Protein AF-A0A150NII2-F1 (afdb_monomer)

Organism: Streptococcus mitis (NCBI:txid28037)

Solvent-accessible surface area (backbone atoms only — not comparable to full-atom values): 7272 Å² total; per-residue (Å²): 109,72,69,59,52,53,53,49,52,50,52,54,50,52,51,50,51,47,67,64,49,62,82,71,53,60,90,47,72,68,46,41,56,50,51,54,35,71,77,20,31,62,70,57,17,62,66,49,76,42,84,61,36,49,44,63,46,34,54,88,67,64,45,96,91,51,41,50,40,61,55,33,33,49,77,68,65,63,90,51,43,41,75,42,30,43,36,38,31,75,45,87,81,81,34,29,40,35,41,35,34,35,35,48,77,56,99,75,40,37,40,41,38,39,36,40,35,31,68,86,77,73,45,76,49,75,49,76,50,75,80

Foldseek 3Di:
DVVVVVVVVVVVVVVVVCVVVVVVDQPDPQSVLQVQQLVQQAAARPCVPDPQKDWDRHPPDQPPVCHQKTKIAGNDDDPQKDGQMKIAHPDDDFGGMKTWIWGDPDPQKIKTKMWTAGNVVRDIDIDIDMD

Mean predicted aligned error: 6.37 Å

InterPro domains:
  IPR048042 TipC immunity protein-like [NF033863] (2-127)
  IPR048042 TipC immunity protein-like [PF28027] (1-127)

Sequence (131 aa):
MKKILGVLTIIVLLVSVCFYFFPKQPKNIFDEIYQETEKTYRVNNVLRHIEGFEISPGWPNDGEYFAYTPSGKYQTHPEGYKDISISFNFGEGIKGLTIRFEKRINSDITLWYSAHYNIKKKILKKRACDF

Secondary structure (DSSP, 8-state):
-HHHHHHHHHHHHHHHHHHHHGGGS-SSHHHHHHHHHHHHTTTS-GGGGSTTEEE-SS-----TTTTT--EEEESS--TTEEEEEEEEE-SSSS-EEEEEEEEE-SSS-EEEEEEEEETTTTEEEEEEEE-

Nearest PDB structures (foldseek):
  6dhx-assembly3_C  TM=8.627E-01  e=1.695E-05  Streptococcus intermedius B196
  6dhx-assembly2_B  TM=8.186E-01  e=3.010E-05  Streptococcus intermedius B196
  7apk-assembly1_E  TM=7.613E-01  e=6.920E-01  Homo sapiens
  7znk-assembly1_E  TM=7.613E-01  e=6.920E-01  Homo sapiens
  7vd2-assembly1_B  TM=6.804E-01  e=1.378E+00  Homo sapiens

pLDDT: mean 91.37, std 8.43, range [62.78, 98.38]

Radius of gyration: 20.79 Å; Cα contacts (8 Å, |Δi|>4): 204; chains: 1; bounding box: 65×28×51 Å

Structure (mmCIF, N/CA/C/O backbone):
data_AF-A0A150NII2-F1
#
_entry.id   AF-A0A150NII2-F1
#
loop_
_atom_site.group_PDB
_atom_site.id
_atom_site.type_symbol
_atom_site.label_atom_id
_atom_site.label_alt_id
_atom_site.label_comp_id
_atom_site.label_asym_id
_atom_site.label_entity_id
_atom_site.label_seq_id
_atom_site.pdbx_PDB_ins_code
_atom_site.Cartn_x
_atom_site.Cartn_y
_atom_site.Cartn_z
_atom_site.occupancy
_atom_site.B_iso_or_equiv
_atom_site.auth_seq_id
_atom_site.auth_comp_id
_atom_site.auth_asym_id
_atom_site.auth_atom_id
_atom_site.pdbx_PDB_model_num
ATOM 1 N N . MET A 1 1 ? -47.537 3.056 25.197 1.00 62.78 1 MET A N 1
ATOM 2 C CA . MET A 1 1 ? -46.222 3.143 25.877 1.00 62.78 1 MET A CA 1
ATOM 3 C C . MET A 1 1 ? -45.225 2.069 25.428 1.00 62.78 1 MET A C 1
ATOM 5 O O . MET A 1 1 ? -44.214 2.454 24.863 1.00 62.78 1 MET A O 1
ATOM 9 N N . LYS A 1 2 ? -45.494 0.754 25.559 1.00 66.19 2 LYS A N 1
ATOM 10 C CA . LYS A 1 2 ? -44.552 -0.315 25.123 1.00 66.19 2 LYS A CA 1
ATOM 11 C C . LYS A 1 2 ? -44.095 -0.224 23.653 1.00 66.19 2 LYS A C 1
ATOM 13 O O . LYS A 1 2 ? -42.920 -0.424 23.378 1.00 66.19 2 LYS A O 1
ATOM 18 N N . LYS A 1 3 ? -44.997 0.131 22.724 1.00 71.94 3 LYS A N 1
ATOM 19 C CA . LYS A 1 3 ? -44.665 0.301 21.292 1.00 71.94 3 LYS A CA 1
ATOM 20 C C . LYS A 1 3 ? -43.677 1.451 21.040 1.00 71.94 3 LYS A C 1
ATOM 22 O O . LYS A 1 3 ? -42.765 1.298 20.244 1.00 71.94 3 LYS A O 1
ATOM 27 N N . ILE A 1 4 ? -43.831 2.567 21.757 1.00 86.38 4 ILE A N 1
ATOM 28 C CA . ILE A 1 4 ? -42.946 3.740 21.645 1.00 86.38 4 ILE A CA 1
ATOM 29 C C . ILE A 1 4 ? -41.564 3.411 22.220 1.00 86.38 4 ILE A C 1
ATOM 31 O O . ILE A 1 4 ? -40.557 3.736 21.604 1.00 86.38 4 ILE A O 1
ATOM 35 N N . LEU A 1 5 ? -41.519 2.703 23.357 1.00 88.25 5 LEU A N 1
ATOM 36 C CA . LEU A 1 5 ? -40.263 2.275 23.971 1.00 88.25 5 LEU A CA 1
ATOM 37 C C . LEU A 1 5 ? -39.481 1.324 23.051 1.00 88.25 5 LEU A C 1
ATOM 39 O O . LEU A 1 5 ? -38.292 1.525 22.856 1.00 88.25 5 LEU A O 1
ATOM 43 N N . GLY A 1 6 ? -40.159 0.358 22.419 1.00 89.81 6 GLY A N 1
ATOM 44 C CA . GLY A 1 6 ? -39.528 -0.557 21.462 1.00 89.81 6 GLY A CA 1
ATOM 45 C C . GLY A 1 6 ? -38.960 0.148 20.225 1.00 89.81 6 GLY A C 1
ATOM 46 O O . GLY A 1 6 ? -37.832 -0.133 19.828 1.00 89.81 6 GLY A O 1
ATOM 47 N N . VAL A 1 7 ? -39.695 1.109 19.652 1.00 91.38 7 VAL A N 1
ATOM 48 C CA . VAL A 1 7 ? -39.202 1.927 18.527 1.00 91.38 7 VAL A CA 1
ATOM 49 C C . VAL A 1 7 ? -37.982 2.751 18.944 1.00 91.38 7 VAL A C 1
ATOM 51 O O . VAL A 1 7 ? -36.987 2.781 18.222 1.00 91.38 7 VAL A O 1
ATOM 54 N N . LEU A 1 8 ? -38.020 3.369 20.127 1.00 93.88 8 LEU A N 1
ATOM 55 C CA . LEU A 1 8 ? -36.902 4.156 20.644 1.00 93.88 8 LEU A CA 1
ATOM 56 C C . LEU A 1 8 ? -35.646 3.296 20.849 1.00 93.88 8 LEU A C 1
ATOM 58 O O . LEU A 1 8 ? -34.557 3.708 20.458 1.00 93.88 8 LEU A O 1
ATOM 62 N N . THR A 1 9 ? -35.789 2.085 21.397 1.00 94.56 9 THR A N 1
ATOM 63 C CA . THR A 1 9 ? -34.671 1.146 21.568 1.00 94.56 9 THR A CA 1
ATOM 64 C C . THR A 1 9 ? -34.025 0.779 20.232 1.00 94.56 9 THR A C 1
ATOM 66 O O . THR A 1 9 ? -32.800 0.772 20.136 1.00 94.56 9 THR A O 1
ATOM 69 N N . ILE A 1 10 ? -34.822 0.528 19.188 1.00 94.56 10 ILE A N 1
ATOM 70 C CA . ILE A 1 10 ? -34.305 0.219 17.846 1.00 94.56 10 ILE A CA 1
ATOM 71 C C . ILE A 1 10 ? -33.534 1.411 17.272 1.00 94.56 10 ILE A C 1
ATOM 73 O O . ILE A 1 10 ? -32.441 1.226 16.743 1.00 94.56 10 ILE A O 1
ATOM 77 N N . ILE A 1 11 ? -34.061 2.631 17.407 1.00 93.88 11 ILE A N 1
ATOM 78 C CA . ILE A 1 11 ? -33.385 3.845 16.925 1.00 93.88 11 ILE A CA 1
ATOM 79 C C . ILE A 1 11 ? -32.039 4.028 17.631 1.00 93.88 11 ILE A C 1
ATOM 81 O O . ILE A 1 11 ? -31.033 4.251 16.964 1.00 93.88 11 ILE A O 1
ATOM 85 N N . VAL A 1 12 ? -31.989 3.886 18.959 1.00 95.88 12 VAL A N 1
ATOM 86 C CA . VAL A 1 12 ? -30.735 3.992 19.727 1.00 95.88 12 VAL A CA 1
ATOM 87 C C . VAL A 1 12 ? -29.725 2.936 19.280 1.00 95.88 12 VAL A C 1
ATOM 89 O O . VAL A 1 12 ? -28.545 3.246 19.111 1.00 95.88 12 VAL A O 1
ATOM 92 N N . LEU A 1 13 ? -30.180 1.706 19.040 1.00 95.19 13 LEU A N 1
ATOM 93 C CA . LEU A 1 13 ? -29.319 0.615 18.592 1.00 95.19 13 LEU A CA 1
ATOM 94 C C . LEU A 1 13 ? -28.775 0.872 17.180 1.00 95.19 13 LEU A C 1
ATOM 96 O O . LEU A 1 13 ? -27.574 0.740 16.964 1.00 95.19 13 LEU A O 1
ATOM 100 N N . LEU A 1 14 ? -29.618 1.326 16.248 1.00 93.06 14 LEU A N 1
ATOM 101 C CA . LEU A 1 14 ? -29.194 1.723 14.901 1.00 93.06 14 LEU A CA 1
ATOM 102 C C . LEU A 1 14 ? -28.180 2.866 14.947 1.00 93.06 14 LEU A C 1
ATOM 104 O O . LEU A 1 14 ? -27.132 2.784 14.318 1.00 93.06 14 LEU A O 1
ATOM 108 N N . VAL A 1 15 ? -28.453 3.908 15.731 1.00 92.19 15 VAL A N 1
ATOM 109 C CA . VAL A 1 15 ? -27.545 5.046 15.899 1.00 92.19 15 VAL A CA 1
ATOM 110 C C . VAL A 1 15 ? -26.203 4.592 16.485 1.00 92.19 15 VAL A C 1
ATOM 112 O O . VAL A 1 15 ? -25.154 5.004 15.995 1.00 92.19 15 VAL A O 1
ATOM 115 N N . SER A 1 16 ? -26.212 3.692 17.472 1.00 92.00 16 SER A N 1
ATOM 116 C CA . SER A 1 16 ? -24.994 3.121 18.059 1.00 92.00 16 SER A CA 1
ATOM 117 C C . SER A 1 16 ? -24.178 2.313 17.044 1.00 92.00 16 SER A C 1
ATOM 119 O O . SER A 1 16 ? -22.968 2.515 16.926 1.00 92.00 16 SER A O 1
ATOM 121 N N . VAL A 1 17 ? -24.842 1.465 16.253 1.00 90.56 17 VAL A N 1
ATOM 122 C CA . VAL A 1 17 ? -24.233 0.715 15.143 1.00 90.56 17 VAL A CA 1
ATOM 123 C C . VAL A 1 17 ? -23.594 1.686 14.148 1.00 90.56 17 VAL A C 1
ATOM 125 O O . VAL A 1 17 ? -22.408 1.565 13.842 1.00 90.56 17 VAL A O 1
ATOM 128 N N . CYS A 1 18 ? -24.327 2.707 13.710 1.00 88.25 18 CYS A N 1
ATOM 129 C CA . CYS A 1 18 ? -23.819 3.740 12.813 1.00 88.25 18 CYS A CA 1
ATOM 130 C C . CYS A 1 18 ? -22.552 4.409 13.380 1.00 88.25 18 CYS A C 1
ATOM 132 O O . CYS A 1 18 ? -21.519 4.440 12.709 1.00 88.25 18 CYS A O 1
ATOM 134 N N . PHE A 1 19 ? -22.581 4.877 14.630 1.00 89.75 19 PHE A N 1
ATOM 135 C CA . PHE A 1 19 ? -21.416 5.505 15.264 1.00 89.75 19 PHE A CA 1
ATOM 136 C C . PHE A 1 19 ? -20.219 4.564 15.429 1.00 89.75 19 PHE A C 1
ATOM 138 O O . PHE A 1 19 ? -19.083 5.029 15.448 1.00 89.75 19 PHE A O 1
ATOM 145 N N . TYR A 1 20 ? -20.443 3.254 15.524 1.00 87.38 20 TYR A N 1
ATOM 146 C CA . TYR A 1 20 ? -19.363 2.279 15.619 1.00 87.38 20 TYR A CA 1
ATOM 147 C C . TYR A 1 20 ? -18.710 1.974 14.262 1.00 87.38 20 TYR A C 1
ATOM 149 O O . TYR A 1 20 ? -17.482 1.860 14.183 1.00 87.38 20 TYR A O 1
ATOM 157 N N . PHE A 1 21 ? -19.510 1.827 13.199 1.00 86.00 21 PHE A N 1
ATOM 158 C CA . PHE A 1 21 ? -19.026 1.393 11.885 1.00 86.00 21 PHE A CA 1
ATOM 159 C C . PHE A 1 21 ? -18.574 2.549 10.986 1.00 86.00 21 PHE A C 1
ATOM 161 O O . PHE A 1 21 ? -17.516 2.438 10.369 1.00 86.00 21 PHE A O 1
ATOM 168 N N . PHE A 1 22 ? -19.307 3.667 10.928 1.00 82.81 22 PHE A N 1
ATOM 169 C CA . PHE A 1 22 ? -18.993 4.765 9.999 1.00 82.81 22 PHE A CA 1
ATOM 170 C C . PHE A 1 22 ? -17.591 5.368 10.183 1.00 82.81 22 PHE A C 1
ATOM 172 O O . PHE A 1 22 ? -16.920 5.597 9.177 1.00 82.81 22 PHE A O 1
ATOM 179 N N . PRO A 1 23 ? -17.070 5.581 11.409 1.00 83.56 23 PRO A N 1
ATOM 180 C CA . PRO A 1 23 ? -15.714 6.108 11.576 1.00 83.56 23 PRO A CA 1
ATOM 181 C C . PRO A 1 23 ? -14.611 5.157 11.093 1.00 83.56 23 PRO A C 1
ATOM 183 O O . PRO A 1 23 ? -13.490 5.603 10.856 1.00 83.56 23 PRO A O 1
ATOM 186 N N . LYS A 1 24 ? -14.914 3.857 10.971 1.00 83.38 24 LYS A N 1
ATOM 187 C CA . LYS A 1 24 ? -13.965 2.807 10.571 1.00 83.38 24 LYS A CA 1
ATOM 188 C C . LYS A 1 24 ? -13.973 2.529 9.071 1.00 83.38 24 LYS A C 1
ATOM 190 O O . LYS A 1 24 ? -13.146 1.748 8.615 1.00 83.38 24 LYS A O 1
ATOM 195 N N . GLN A 1 25 ? -14.894 3.129 8.318 1.00 88.38 25 GLN A N 1
ATOM 196 C CA . GLN A 1 25 ? -14.945 2.943 6.875 1.00 88.38 25 GLN A CA 1
ATOM 197 C C . GLN A 1 25 ? -13.797 3.701 6.188 1.00 88.38 25 GLN A C 1
ATOM 199 O O . GLN A 1 25 ? -13.488 4.839 6.569 1.00 88.38 25 GLN A O 1
ATOM 204 N N . PRO A 1 26 ? -13.156 3.099 5.173 1.00 94.12 26 PRO A N 1
ATOM 205 C CA . PRO A 1 26 ? -12.162 3.789 4.367 1.00 94.12 26 PRO A CA 1
ATOM 206 C C . PRO A 1 26 ? -12.814 4.956 3.618 1.00 94.12 26 PRO A C 1
ATOM 208 O O . PRO A 1 26 ? -13.923 4.842 3.102 1.00 94.12 26 PRO A O 1
ATOM 211 N N . LYS A 1 27 ? -12.131 6.105 3.556 1.00 93.50 27 LYS A N 1
ATOM 212 C CA . LYS A 1 27 ? -12.667 7.308 2.890 1.00 93.50 27 LYS A CA 1
ATOM 213 C C . LYS A 1 27 ? -12.291 7.395 1.413 1.00 93.50 27 LYS A C 1
ATOM 215 O O . LYS A 1 27 ? -12.803 8.250 0.698 1.00 93.50 27 LYS A O 1
ATOM 220 N N . ASN A 1 28 ? -11.341 6.576 0.978 1.00 95.44 28 ASN A N 1
ATOM 221 C CA . ASN A 1 28 ? -10.869 6.481 -0.396 1.00 95.44 28 ASN A CA 1
ATOM 222 C C . ASN A 1 28 ? -10.163 5.133 -0.609 1.00 95.44 28 ASN A C 1
ATOM 224 O O . ASN A 1 28 ? -9.869 4.421 0.350 1.00 95.44 28 ASN A O 1
ATOM 228 N N . ILE A 1 29 ? -9.834 4.823 -1.862 1.00 97.38 29 ILE A N 1
ATOM 229 C CA . ILE A 1 29 ? -9.204 3.551 -2.239 1.00 97.38 29 ILE A CA 1
ATOM 230 C C . ILE A 1 29 ? -7.856 3.298 -1.542 1.00 97.38 29 ILE A C 1
ATOM 232 O O . ILE A 1 29 ? -7.523 2.159 -1.236 1.00 97.38 29 ILE A O 1
ATOM 236 N N . PHE A 1 30 ? -7.076 4.338 -1.233 1.00 97.62 30 PHE A N 1
ATOM 237 C CA . PHE A 1 30 ? -5.793 4.164 -0.548 1.00 97.62 30 PHE A CA 1
ATOM 238 C C . PHE A 1 30 ? -5.975 3.842 0.938 1.00 97.62 30 PHE A C 1
ATOM 240 O O . PHE A 1 30 ? -5.170 3.102 1.498 1.00 97.62 30 PHE A O 1
ATOM 247 N N . ASP A 1 31 ? -7.030 4.372 1.569 1.00 96.94 31 ASP A N 1
ATOM 248 C CA . ASP A 1 31 ? -7.431 3.956 2.915 1.00 96.94 31 ASP A CA 1
ATOM 249 C C . ASP A 1 31 ? -7.834 2.485 2.927 1.00 96.94 31 ASP A C 1
ATOM 251 O O . ASP A 1 31 ? -7.419 1.761 3.823 1.00 96.94 31 ASP A O 1
ATOM 255 N N . GLU A 1 32 ? -8.613 2.052 1.937 1.00 97.19 32 GLU A N 1
ATOM 256 C CA . GLU A 1 32 ? -9.086 0.673 1.827 1.00 97.19 32 GLU A CA 1
ATOM 257 C C . GLU A 1 32 ? -7.918 -0.300 1.651 1.00 97.19 32 GLU A C 1
ATOM 259 O O . GLU A 1 32 ? -7.745 -1.199 2.472 1.00 97.19 32 GLU A O 1
ATOM 264 N N . ILE A 1 33 ? -7.042 -0.055 0.667 1.00 97.00 33 ILE A N 1
ATOM 265 C CA . ILE A 1 33 ? -5.848 -0.880 0.435 1.00 97.00 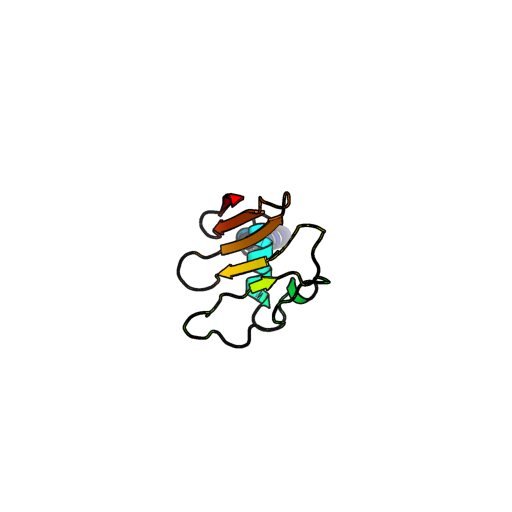33 ILE A CA 1
ATOM 266 C C . ILE A 1 33 ? -4.976 -0.928 1.695 1.00 97.00 33 ILE A C 1
ATOM 268 O O . ILE A 1 33 ? -4.532 -2.004 2.097 1.00 97.00 33 ILE A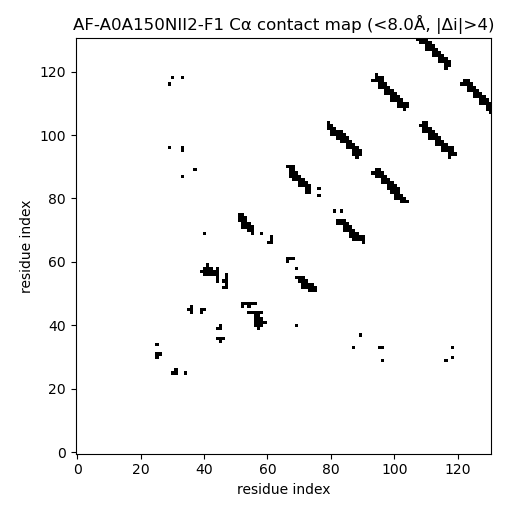 O 1
ATOM 272 N N . TYR A 1 34 ? -4.733 0.219 2.339 1.00 96.94 34 TYR A N 1
ATOM 273 C CA . TYR A 1 34 ? -3.923 0.283 3.555 1.00 96.94 34 TYR A CA 1
ATOM 274 C C . TYR A 1 34 ? -4.556 -0.512 4.704 1.00 96.94 34 TYR A C 1
ATOM 276 O O . TYR A 1 34 ? -3.879 -1.339 5.306 1.00 96.94 34 TYR A O 1
ATOM 284 N N . GLN A 1 35 ? -5.837 -0.283 5.004 1.00 95.44 35 GLN A N 1
ATOM 285 C CA . GLN A 1 35 ? -6.522 -0.886 6.151 1.00 95.44 35 GLN A CA 1
ATOM 286 C C . GLN A 1 35 ? -6.736 -2.389 5.975 1.00 95.44 35 GLN A C 1
ATOM 288 O O . GLN A 1 35 ? -6.524 -3.146 6.921 1.00 95.44 35 GLN A O 1
ATOM 293 N N . GLU A 1 36 ? -7.138 -2.841 4.786 1.00 96.19 36 GLU A N 1
ATOM 294 C CA . GLU A 1 36 ? -7.324 -4.272 4.524 1.00 96.19 36 GLU A CA 1
ATOM 295 C C . GLU A 1 36 ? -5.988 -5.021 4.540 1.00 96.19 36 GLU A C 1
ATOM 297 O O . GLU A 1 36 ? -5.895 -6.124 5.087 1.00 96.19 36 GLU A O 1
ATOM 302 N N . THR A 1 37 ? -4.914 -4.399 4.047 1.00 95.88 37 THR A N 1
ATOM 303 C CA . THR A 1 37 ? -3.573 -4.986 4.155 1.00 95.88 37 THR A CA 1
ATOM 304 C C . THR A 1 37 ? -3.092 -4.995 5.611 1.00 95.88 37 THR A C 1
ATOM 306 O O . THR A 1 37 ? -2.617 -6.024 6.079 1.00 95.88 37 THR A O 1
ATOM 309 N N . GLU A 1 38 ? -3.276 -3.915 6.380 1.00 95.31 38 GLU A N 1
ATOM 310 C CA . GLU A 1 38 ? -2.887 -3.834 7.804 1.00 95.31 38 GLU A CA 1
ATOM 311 C C . GLU A 1 38 ? -3.576 -4.907 8.666 1.00 95.31 38 GLU A C 1
ATOM 313 O O . GLU A 1 38 ? -2.960 -5.471 9.571 1.00 95.31 38 GLU A O 1
ATOM 318 N N . LYS A 1 39 ? -4.830 -5.257 8.359 1.00 94.75 39 LYS A N 1
ATOM 319 C CA . LYS A 1 39 ? -5.555 -6.337 9.051 1.00 94.75 39 LYS A CA 1
ATOM 320 C C . LYS A 1 39 ? -5.004 -7.727 8.736 1.00 94.75 39 LYS A C 1
ATOM 322 O O . LYS A 1 39 ? -5.103 -8.625 9.568 1.00 94.75 39 LYS A O 1
ATOM 327 N N . THR A 1 40 ? -4.472 -7.925 7.533 1.00 95.25 40 THR A N 1
ATOM 328 C CA . THR A 1 40 ? -4.227 -9.265 6.984 1.00 95.25 40 THR A CA 1
ATOM 329 C C . THR A 1 40 ? -2.747 -9.624 6.848 1.00 95.25 40 THR A C 1
ATOM 331 O O . THR A 1 40 ? -2.414 -10.810 6.856 1.00 95.25 40 THR A O 1
ATOM 334 N N . TYR A 1 41 ? -1.843 -8.636 6.795 1.00 93.06 41 TYR A N 1
ATOM 335 C CA . TYR A 1 41 ? -0.447 -8.827 6.377 1.00 93.06 41 TYR A CA 1
ATOM 336 C C . TYR A 1 41 ? 0.353 -9.829 7.214 1.00 93.06 41 TYR A C 1
ATOM 338 O O . TYR A 1 41 ? 1.286 -10.426 6.690 1.00 93.06 41 TYR A O 1
ATOM 346 N N . ARG A 1 42 ? 0.015 -10.035 8.493 1.00 90.38 42 ARG A N 1
ATOM 347 C CA . ARG A 1 42 ? 0.748 -10.960 9.376 1.00 90.38 42 ARG A CA 1
ATOM 348 C C . ARG A 1 42 ? 0.485 -12.433 9.085 1.00 90.38 42 ARG A C 1
ATOM 350 O O . ARG A 1 42 ? 1.377 -13.245 9.288 1.00 90.38 42 ARG A O 1
ATOM 357 N N . VAL A 1 43 ? -0.728 -12.777 8.655 1.00 90.50 43 VAL A N 1
ATOM 358 C CA . VAL A 1 43 ? -1.190 -14.178 8.630 1.00 90.50 43 VAL A CA 1
ATOM 359 C C . VAL A 1 43 ? -1.651 -14.607 7.244 1.00 90.50 43 VAL A C 1
ATOM 361 O O . VAL A 1 43 ? -1.356 -15.720 6.821 1.00 90.50 43 VAL A O 1
ATOM 364 N N . ASN A 1 44 ? -2.395 -13.746 6.551 1.00 93.62 44 ASN A N 1
ATOM 365 C CA . ASN A 1 44 ? -2.977 -14.066 5.256 1.00 93.62 44 ASN A CA 1
ATOM 366 C C . ASN A 1 44 ? -3.143 -12.798 4.418 1.00 93.62 44 ASN A C 1
ATOM 368 O O . ASN A 1 44 ? -4.262 -12.351 4.180 1.00 93.62 44 ASN A O 1
ATOM 372 N N . ASN A 1 45 ? -2.024 -12.194 4.030 1.00 93.44 45 ASN A N 1
ATOM 373 C CA . ASN A 1 45 ? -1.979 -10.925 3.320 1.00 93.44 45 ASN A CA 1
ATOM 374 C C . ASN A 1 45 ? -2.906 -10.947 2.101 1.00 93.44 45 ASN A C 1
ATOM 376 O O . ASN A 1 45 ? -2.681 -11.727 1.179 1.00 93.44 45 ASN A O 1
ATOM 380 N N . VAL A 1 46 ? -3.915 -10.072 2.082 1.00 95.56 46 VAL A N 1
ATOM 381 C CA . VAL A 1 46 ? -4.942 -10.026 1.028 1.00 95.56 46 VAL A CA 1
ATOM 382 C C . VAL A 1 46 ? -4.347 -9.889 -0.378 1.00 95.56 46 VAL A C 1
ATOM 384 O O . VAL A 1 46 ? -4.877 -10.447 -1.338 1.00 95.56 46 VAL A O 1
ATOM 387 N N . LEU A 1 47 ? -3.197 -9.221 -0.499 1.00 95.50 47 LEU A N 1
ATOM 388 C CA . LEU A 1 47 ? -2.537 -8.976 -1.779 1.00 95.50 47 LEU A CA 1
ATOM 389 C C . LEU A 1 47 ? -1.906 -10.237 -2.389 1.00 95.50 47 LEU A C 1
ATOM 391 O O . LEU A 1 47 ? -1.641 -10.246 -3.587 1.00 95.50 47 LEU A O 1
ATOM 395 N N . ARG A 1 48 ? -1.720 -11.323 -1.620 1.00 94.50 48 ARG A N 1
ATOM 396 C CA . ARG A 1 48 ? -1.193 -12.608 -2.131 1.00 94.50 48 ARG A CA 1
ATOM 397 C C . ARG A 1 48 ? -2.089 -13.255 -3.192 1.00 94.50 48 ARG A C 1
ATOM 399 O O . ARG A 1 48 ? -1.677 -14.204 -3.847 1.00 94.50 48 ARG A O 1
ATOM 406 N N . HIS A 1 49 ? -3.347 -12.821 -3.266 1.00 95.44 49 HIS A N 1
ATOM 407 C CA . HIS A 1 49 ? -4.343 -13.344 -4.195 1.00 95.44 49 HIS A CA 1
ATOM 408 C C . HIS A 1 49 ? -4.316 -12.631 -5.552 1.00 95.44 49 HIS A C 1
ATOM 410 O O . HIS A 1 49 ? -5.054 -13.021 -6.452 1.00 95.44 49 HIS A O 1
ATOM 416 N N . ILE A 1 50 ? -3.481 -11.599 -5.706 1.00 94.75 50 ILE A N 1
ATOM 417 C CA . ILE A 1 50 ? -3.288 -10.913 -6.981 1.00 94.75 50 ILE A CA 1
ATOM 418 C C . ILE A 1 50 ? -2.365 -11.769 -7.853 1.00 94.75 50 ILE A C 1
ATOM 420 O O . ILE A 1 50 ? -1.219 -12.041 -7.496 1.00 94.75 50 ILE A O 1
ATOM 424 N N . GLU A 1 51 ? -2.868 -12.188 -9.011 1.00 94.06 51 GLU A N 1
ATOM 425 C CA . GLU A 1 51 ? -2.093 -12.963 -9.977 1.00 94.06 51 GLU A CA 1
ATOM 426 C C . GLU A 1 51 ? -0.868 -12.174 -10.468 1.00 94.06 51 GLU A C 1
ATOM 428 O O . GLU A 1 51 ? -0.945 -10.980 -10.763 1.00 94.06 51 GLU A O 1
ATOM 433 N N . GLY A 1 52 ? 0.285 -12.845 -10.532 1.00 93.00 52 GLY A N 1
ATOM 434 C CA . GLY A 1 52 ? 1.545 -12.238 -10.969 1.00 93.00 52 GLY A CA 1
ATOM 435 C C . GLY A 1 52 ? 2.179 -11.269 -9.962 1.00 93.00 52 GLY A C 1
ATOM 436 O O . GLY A 1 52 ? 3.224 -10.697 -10.273 1.00 93.00 52 GLY A O 1
ATOM 437 N N . 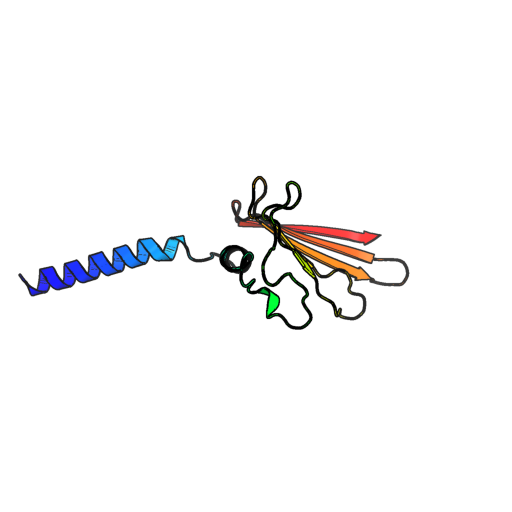PHE A 1 53 ? 1.598 -11.091 -8.770 1.00 95.56 53 PHE A N 1
ATOM 438 C CA . PHE A 1 53 ? 2.127 -10.234 -7.709 1.00 95.56 53 PHE A CA 1
ATOM 439 C C . PHE A 1 53 ? 2.754 -11.066 -6.585 1.00 95.56 53 PHE A C 1
ATOM 441 O O . PHE A 1 53 ? 2.095 -11.873 -5.933 1.00 95.56 53 PHE A O 1
ATOM 448 N N . GLU A 1 54 ? 4.046 -10.860 -6.341 1.00 95.12 54 GLU A N 1
ATOM 449 C CA . GLU A 1 54 ? 4.781 -11.537 -5.277 1.00 95.12 54 GLU A CA 1
ATOM 450 C C . GLU A 1 54 ? 4.777 -10.689 -4.005 1.00 95.12 54 GLU A C 1
ATOM 452 O O . GLU A 1 54 ? 5.277 -9.560 -3.974 1.00 95.12 54 GLU A O 1
ATOM 457 N N . ILE A 1 55 ? 4.233 -11.266 -2.937 1.00 91.56 55 ILE A N 1
ATOM 458 C CA . ILE A 1 55 ? 4.264 -10.729 -1.580 1.00 91.56 55 ILE A CA 1
ATOM 459 C C . ILE A 1 55 ? 4.214 -11.884 -0.580 1.00 91.56 55 ILE A C 1
ATOM 461 O O . ILE A 1 55 ? 3.616 -12.927 -0.852 1.00 91.56 55 ILE A O 1
ATOM 465 N N . SER A 1 56 ? 4.817 -11.699 0.597 1.00 88.75 56 SER A N 1
ATOM 466 C CA . SER A 1 56 ? 4.765 -12.720 1.647 1.00 88.75 56 SER A CA 1
ATOM 467 C C . SER A 1 56 ? 3.314 -12.990 2.085 1.00 88.75 56 SER A C 1
ATOM 469 O O . SER A 1 56 ? 2.601 -12.030 2.405 1.00 88.75 56 SER A O 1
ATOM 471 N N . PRO A 1 57 ? 2.866 -14.263 2.161 1.00 86.38 57 PRO A N 1
ATOM 472 C CA . PRO A 1 57 ? 1.506 -14.605 2.587 1.00 86.38 57 PRO A CA 1
ATOM 473 C C . PRO A 1 57 ? 1.251 -14.260 4.058 1.00 86.38 57 PRO A C 1
ATOM 475 O O . PRO A 1 57 ? 0.138 -13.899 4.420 1.00 86.38 57 PRO A O 1
ATOM 478 N N . GLY A 1 58 ? 2.284 -14.315 4.893 1.00 84.44 58 GLY A N 1
ATOM 479 C CA . GLY A 1 58 ? 2.293 -13.751 6.237 1.00 84.44 58 GLY A CA 1
ATOM 480 C C . GLY A 1 58 ? 3.635 -13.077 6.462 1.00 84.44 58 GLY A C 1
ATOM 481 O O . GLY A 1 58 ? 4.661 -13.621 6.059 1.00 84.44 58 GLY A O 1
ATOM 482 N N . TRP A 1 59 ? 3.644 -11.870 7.018 1.00 80.50 59 TRP A N 1
ATOM 483 C CA . TRP A 1 59 ? 4.871 -11.119 7.263 1.00 80.50 59 TRP A CA 1
ATOM 484 C C . TRP A 1 59 ? 5.609 -11.747 8.450 1.00 80.50 59 TRP A C 1
ATOM 486 O O . TRP A 1 59 ? 5.150 -11.611 9.588 1.00 80.50 59 TRP A O 1
ATOM 496 N N . PRO A 1 60 ? 6.688 -12.508 8.192 1.00 63.41 60 PRO A N 1
ATOM 497 C CA . PRO A 1 60 ? 7.114 -13.573 9.093 1.00 63.41 60 PRO A CA 1
ATOM 498 C C . PRO A 1 60 ? 7.890 -13.056 10.303 1.00 63.41 60 PRO A C 1
ATOM 500 O O . PRO A 1 60 ? 7.961 -13.751 11.313 1.00 63.41 60 PRO A O 1
ATOM 503 N N . ASN A 1 61 ? 8.462 -11.852 10.233 1.00 63.44 61 ASN A N 1
ATOM 504 C CA . ASN A 1 61 ? 9.064 -11.216 11.394 1.00 63.44 61 ASN A CA 1
ATOM 505 C C . ASN A 1 61 ? 9.249 -9.712 11.177 1.00 63.44 61 ASN A C 1
ATOM 507 O O . ASN A 1 61 ? 9.715 -9.274 10.124 1.00 63.44 61 ASN A O 1
ATOM 511 N N . ASP A 1 62 ? 8.928 -8.937 12.203 1.00 66.81 62 ASP A N 1
ATOM 512 C CA . ASP A 1 62 ? 9.210 -7.511 12.269 1.00 66.81 62 ASP A CA 1
ATOM 513 C C . ASP A 1 62 ? 10.649 -7.329 12.773 1.00 66.81 62 ASP A C 1
ATOM 515 O O . ASP A 1 62 ? 10.877 -6.981 13.928 1.00 66.81 62 ASP A O 1
ATOM 519 N N . GLY A 1 63 ? 11.635 -7.641 11.926 1.00 67.50 63 GLY A N 1
ATOM 520 C CA . GLY A 1 63 ? 13.040 -7.379 12.252 1.00 67.50 63 GLY A CA 1
ATOM 521 C C . GLY A 1 63 ? 13.260 -5.895 12.571 1.00 67.50 63 GLY A C 1
ATOM 522 O O . GLY A 1 63 ? 12.536 -5.048 12.053 1.00 67.50 63 GLY A O 1
ATOM 523 N N . GLU A 1 64 ? 14.267 -5.570 13.383 1.00 65.56 64 GLU A N 1
ATOM 524 C CA . GLU A 1 64 ? 14.480 -4.226 13.961 1.00 65.56 64 GLU A CA 1
ATOM 525 C C . GLU A 1 64 ? 14.427 -3.078 12.928 1.00 65.56 64 GLU A C 1
ATOM 527 O O . GLU A 1 64 ? 13.935 -1.993 13.228 1.00 65.56 64 GLU A O 1
ATOM 532 N N . TYR A 1 65 ? 14.840 -3.340 11.681 1.00 66.19 65 TYR A N 1
ATOM 533 C CA . TYR A 1 65 ? 14.874 -2.355 10.592 1.00 66.19 65 TYR A CA 1
ATOM 534 C C . TYR A 1 65 ? 13.674 -2.372 9.629 1.00 66.19 65 TYR A C 1
ATOM 536 O O . TYR A 1 65 ? 13.455 -1.388 8.925 1.00 66.19 65 TYR A O 1
ATOM 544 N N . PHE A 1 66 ? 12.895 -3.460 9.573 1.00 69.06 66 PHE A N 1
ATOM 545 C CA . PHE A 1 66 ? 11.784 -3.637 8.613 1.00 69.06 66 PHE A CA 1
ATOM 546 C C . PHE A 1 66 ? 10.474 -4.046 9.292 1.00 69.06 66 PHE A C 1
ATOM 548 O O . PHE A 1 66 ? 9.550 -4.589 8.677 1.00 69.06 66 PHE A O 1
ATOM 555 N N . ALA A 1 67 ? 10.382 -3.753 10.583 1.00 80.44 67 ALA A N 1
ATOM 556 C CA . ALA A 1 67 ? 9.189 -3.950 11.367 1.00 80.44 67 ALA A CA 1
ATOM 557 C C . ALA A 1 67 ? 8.005 -3.203 10.743 1.00 80.44 67 ALA A C 1
ATOM 559 O O . ALA A 1 67 ? 8.108 -2.026 10.398 1.00 80.44 67 ALA A O 1
ATOM 560 N N . TYR A 1 68 ? 6.869 -3.887 10.601 1.00 88.19 68 TYR A N 1
ATOM 561 C CA . TYR A 1 68 ? 5.597 -3.310 10.172 1.00 88.19 68 TYR A CA 1
ATOM 562 C C . TYR A 1 68 ? 5.615 -2.700 8.759 1.00 88.19 68 TYR A C 1
ATOM 564 O O . TYR A 1 68 ? 4.791 -1.835 8.454 1.00 88.19 68 TYR A O 1
ATOM 572 N N . THR A 1 69 ? 6.538 -3.129 7.891 1.00 91.00 69 THR A N 1
ATOM 573 C CA . THR A 1 69 ? 6.712 -2.559 6.543 1.00 91.00 69 THR A CA 1
ATOM 574 C C . THR A 1 69 ? 6.640 -3.609 5.425 1.00 91.00 69 THR A C 1
ATOM 576 O O . THR A 1 69 ? 7.607 -3.807 4.686 1.00 91.00 69 THR A O 1
ATOM 579 N N . PRO A 1 70 ? 5.500 -4.313 5.259 1.00 92.38 70 PRO A N 1
ATOM 580 C CA . PRO A 1 70 ? 5.372 -5.287 4.188 1.00 92.38 70 PRO A CA 1
ATOM 581 C C . PRO A 1 70 ? 5.486 -4.632 2.814 1.00 92.38 70 PRO A C 1
ATOM 583 O O . PRO A 1 70 ? 5.063 -3.493 2.599 1.00 92.38 70 PRO A O 1
ATOM 586 N N . SER A 1 71 ? 6.040 -5.369 1.860 1.00 93.69 71 SER A N 1
ATOM 587 C CA . SER A 1 71 ? 6.150 -4.930 0.473 1.00 93.69 71 SER A CA 1
ATOM 588 C C . SER A 1 71 ? 6.013 -6.101 -0.487 1.00 93.69 71 SER A C 1
ATOM 590 O O . SER A 1 71 ? 6.259 -7.250 -0.121 1.00 93.69 71 SER A O 1
ATOM 592 N N . GLY A 1 72 ? 5.587 -5.792 -1.707 1.00 94.31 72 GLY A N 1
ATOM 593 C CA . GLY A 1 72 ? 5.476 -6.752 -2.793 1.00 94.31 72 GLY A CA 1
ATOM 594 C C . GLY A 1 72 ? 5.658 -6.086 -4.149 1.00 94.31 72 GLY A C 1
ATOM 595 O O . GLY A 1 72 ? 5.589 -4.857 -4.274 1.00 94.31 72 GLY A O 1
ATOM 596 N N . LYS A 1 73 ? 5.899 -6.907 -5.166 1.00 97.06 73 LYS A N 1
ATOM 597 C CA . LYS A 1 73 ? 6.146 -6.462 -6.540 1.00 97.06 73 LYS A CA 1
ATOM 598 C C . LYS A 1 73 ? 5.554 -7.430 -7.553 1.00 97.06 73 LYS A C 1
ATOM 600 O O . LYS A 1 73 ? 5.461 -8.629 -7.296 1.00 97.06 73 LYS A O 1
ATOM 605 N N . TYR A 1 74 ? 5.186 -6.916 -8.718 1.00 97.12 74 TYR A N 1
ATOM 606 C CA . TYR A 1 74 ? 4.836 -7.777 -9.840 1.00 97.12 74 TYR A CA 1
ATOM 607 C C . TYR A 1 74 ? 6.070 -8.541 -10.331 1.00 97.12 74 TYR A C 1
ATOM 609 O O . TYR A 1 74 ? 7.182 -8.021 -10.323 1.00 97.12 74 TYR A O 1
ATOM 617 N N . GLN A 1 75 ? 5.872 -9.793 -10.735 1.00 95.25 75 GLN A N 1
ATOM 618 C CA . GLN A 1 75 ? 6.910 -10.626 -11.351 1.00 95.25 75 GLN A CA 1
ATOM 619 C C . GLN A 1 75 ? 6.915 -10.460 -12.866 1.00 95.25 75 GLN A C 1
ATOM 621 O O . GLN A 1 75 ? 7.963 -10.355 -13.502 1.00 95.25 75 GLN A O 1
ATOM 626 N N . THR A 1 76 ? 5.719 -10.391 -13.444 1.00 93.38 76 THR A N 1
ATOM 627 C CA . THR A 1 76 ? 5.498 -10.153 -14.866 1.00 93.38 76 THR A CA 1
ATOM 628 C C . THR A 1 76 ? 5.121 -8.701 -15.092 1.00 93.38 76 THR A C 1
ATOM 630 O O . THR A 1 76 ? 4.255 -8.164 -14.402 1.00 93.38 76 THR A O 1
ATOM 633 N N . HIS A 1 77 ? 5.744 -8.075 -16.084 1.00 94.25 77 HIS A N 1
ATOM 634 C CA . HIS A 1 77 ? 5.600 -6.651 -16.348 1.00 94.25 77 HIS A CA 1
ATOM 635 C C . HIS A 1 77 ? 5.157 -6.426 -17.797 1.00 94.25 77 HIS A C 1
ATOM 637 O O . HIS A 1 77 ? 5.633 -7.140 -18.685 1.00 94.25 77 HIS A O 1
ATOM 643 N N . PRO A 1 78 ? 4.288 -5.436 -18.066 1.00 93.75 78 PRO A N 1
ATOM 644 C CA . PRO A 1 78 ? 4.067 -4.955 -19.423 1.00 93.75 78 PRO A CA 1
ATOM 645 C C . PRO A 1 78 ? 5.374 -4.464 -20.056 1.00 93.75 78 PRO A C 1
ATOM 647 O O . PRO A 1 78 ? 6.310 -4.076 -19.353 1.00 93.75 78 PRO A O 1
ATOM 650 N N . GLU A 1 79 ? 5.430 -4.436 -21.386 1.00 95.25 79 GLU A N 1
ATOM 651 C CA . GLU A 1 79 ? 6.622 -3.999 -22.111 1.00 95.25 79 GLU A CA 1
ATOM 652 C C . GLU A 1 79 ? 7.098 -2.610 -21.659 1.00 95.25 79 GLU A C 1
ATOM 654 O O . GLU A 1 79 ? 6.315 -1.668 -21.507 1.00 95.25 79 GLU A O 1
ATOM 659 N N . GLY A 1 80 ? 8.404 -2.498 -21.417 1.00 95.31 80 GLY A N 1
ATOM 660 C CA . GLY A 1 80 ? 9.043 -1.269 -20.960 1.00 95.31 80 GLY A CA 1
ATOM 661 C C . GLY A 1 80 ? 8.852 -0.963 -19.474 1.00 95.31 80 GLY A C 1
ATO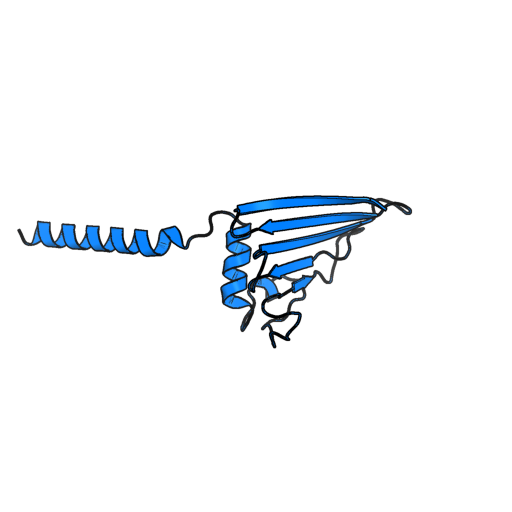M 662 O O . GLY A 1 80 ? 9.542 -0.080 -18.977 1.00 95.31 80 GLY A O 1
ATOM 663 N N . TYR A 1 81 ? 7.992 -1.678 -18.743 1.00 96.88 81 TYR A N 1
ATOM 664 C CA . TYR A 1 81 ? 7.832 -1.485 -17.302 1.00 96.88 81 TYR A CA 1
ATOM 665 C C . TYR A 1 81 ? 8.755 -2.393 -16.493 1.00 96.88 81 TYR A C 1
ATOM 667 O O . TYR A 1 81 ? 8.999 -3.545 -16.856 1.00 96.88 81 TYR A O 1
ATOM 675 N N . LYS A 1 82 ? 9.235 -1.873 -15.364 1.00 95.38 82 LYS A N 1
ATOM 676 C CA . LYS A 1 82 ? 10.006 -2.613 -14.359 1.00 95.38 82 LYS A CA 1
ATOM 677 C C . LYS A 1 82 ? 9.622 -2.161 -12.955 1.00 95.38 82 LYS A C 1
ATOM 679 O O . LYS A 1 82 ? 8.982 -1.122 -12.784 1.00 95.38 82 LYS A O 1
ATOM 684 N N . ASP A 1 83 ? 9.977 -2.977 -11.970 1.00 95.06 83 ASP A N 1
ATOM 685 C CA . ASP A 1 83 ? 9.909 -2.651 -10.542 1.00 95.06 83 ASP A CA 1
ATOM 686 C C . ASP A 1 83 ? 8.552 -2.089 -10.076 1.00 95.06 83 ASP A C 1
ATOM 688 O O . ASP A 1 83 ? 8.468 -1.238 -9.182 1.00 95.06 83 ASP A O 1
ATOM 692 N N . ILE A 1 84 ? 7.461 -2.600 -10.669 1.00 97.44 84 ILE A N 1
ATOM 693 C CA . ILE A 1 84 ? 6.096 -2.243 -10.271 1.00 97.44 84 ILE A CA 1
ATOM 694 C C . ILE A 1 84 ? 5.852 -2.839 -8.887 1.00 97.44 84 ILE A C 1
ATOM 696 O O . I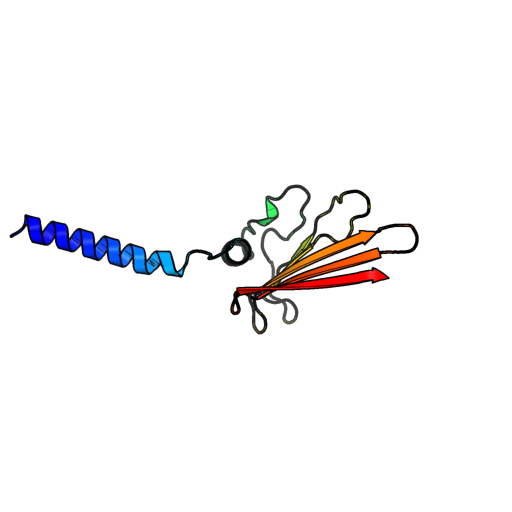LE A 1 84 ? 5.672 -4.048 -8.731 1.00 97.44 84 ILE A O 1
ATOM 700 N N . SER A 1 85 ? 5.844 -1.983 -7.874 1.00 97.50 85 SER A N 1
ATOM 701 C CA . SER A 1 85 ? 5.843 -2.392 -6.475 1.00 97.50 85 SER A CA 1
ATOM 702 C C . SER A 1 85 ? 4.921 -1.538 -5.622 1.00 97.50 85 SER A C 1
ATOM 704 O O . SER A 1 85 ? 4.628 -0.375 -5.922 1.00 97.50 85 SER A O 1
ATOM 706 N N . ILE A 1 86 ? 4.472 -2.135 -4.523 1.00 97.50 86 ILE A N 1
ATOM 707 C CA . ILE A 1 86 ? 3.792 -1.441 -3.438 1.00 97.50 86 ILE A CA 1
ATOM 708 C 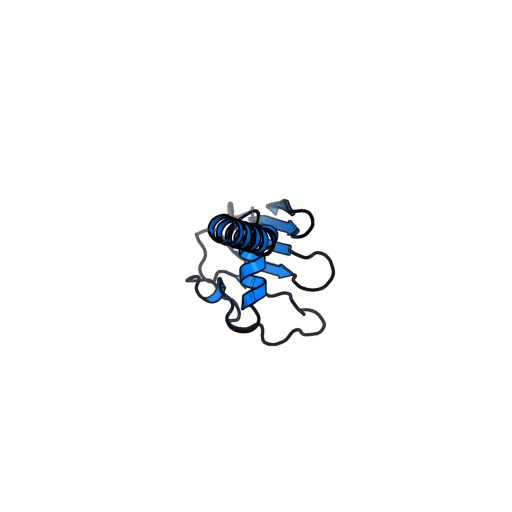C . ILE A 1 86 ? 4.456 -1.814 -2.114 1.00 97.50 86 ILE A C 1
ATOM 710 O O . ILE A 1 86 ? 4.759 -2.977 -1.849 1.00 97.50 86 ILE A O 1
ATOM 714 N N . SER A 1 87 ? 4.696 -0.814 -1.275 1.00 95.38 87 SER A N 1
ATOM 715 C CA . SER A 1 87 ? 5.208 -0.988 0.080 1.00 95.38 87 SER A CA 1
ATOM 716 C C . SER A 1 87 ? 4.348 -0.243 1.083 1.00 95.38 87 SER A C 1
ATOM 718 O O . SER A 1 87 ? 3.749 0.786 0.769 1.00 95.38 87 SER A O 1
ATOM 720 N N . PHE A 1 88 ? 4.292 -0.762 2.299 1.00 95.94 88 PHE A N 1
ATOM 721 C CA . PHE A 1 88 ? 3.484 -0.229 3.383 1.00 95.94 88 PHE A CA 1
ATOM 722 C C . PHE A 1 88 ? 4.373 0.190 4.548 1.00 95.94 88 PHE A C 1
ATOM 724 O O . PHE A 1 88 ? 5.472 -0.327 4.721 1.00 95.94 88 PHE A O 1
ATOM 731 N N . ASN A 1 89 ? 3.884 1.124 5.357 1.00 94.38 89 ASN A N 1
ATOM 732 C CA . ASN A 1 89 ? 4.417 1.397 6.683 1.00 94.38 89 ASN A CA 1
ATOM 733 C C . ASN A 1 89 ? 3.262 1.476 7.682 1.00 94.38 89 ASN A C 1
ATOM 735 O O . ASN A 1 89 ? 2.504 2.451 7.670 1.00 94.38 89 ASN A O 1
ATOM 739 N N . PHE A 1 90 ? 3.148 0.451 8.526 1.00 93.44 90 PHE A N 1
ATOM 740 C CA . PHE A 1 90 ? 2.182 0.358 9.624 1.00 93.44 90 PHE A CA 1
ATOM 741 C C . PHE A 1 90 ? 2.785 0.766 10.981 1.00 93.44 90 PHE A C 1
ATOM 743 O O . PHE A 1 90 ? 2.041 1.045 11.931 1.00 93.44 90 PHE A O 1
ATOM 750 N N . GLY A 1 91 ? 4.118 0.832 11.056 1.00 88.31 91 GLY A N 1
ATOM 751 C CA . GLY A 1 91 ? 4.902 1.122 12.253 1.00 88.31 91 GLY A CA 1
ATOM 752 C C . GLY A 1 91 ? 5.009 2.612 12.568 1.00 88.31 91 GLY A C 1
ATOM 753 O O . GLY A 1 91 ? 4.139 3.417 12.228 1.00 88.31 91 GLY A O 1
ATOM 754 N N . GLU A 1 92 ? 6.073 2.993 13.269 1.00 82.25 92 GLU A N 1
ATOM 755 C CA . GLU A 1 92 ? 6.291 4.385 13.656 1.00 82.25 92 GLU A CA 1
ATOM 756 C C . GLU A 1 92 ? 6.698 5.279 12.466 1.00 82.25 92 GLU A C 1
ATOM 758 O O . GLU A 1 92 ? 7.134 4.831 11.402 1.00 82.25 92 GLU A O 1
ATOM 763 N N . GLY A 1 93 ? 6.510 6.590 12.628 1.00 86.50 93 GLY A N 1
ATOM 764 C CA . GLY A 1 93 ? 6.824 7.582 11.601 1.00 86.50 93 GLY A CA 1
ATOM 765 C C . GLY A 1 93 ? 5.695 7.822 10.593 1.00 86.50 93 GLY A C 1
ATOM 766 O O . GLY A 1 93 ? 4.530 8.027 10.951 1.00 86.50 93 GLY A O 1
ATOM 767 N N . ILE A 1 94 ? 6.051 7.910 9.308 1.00 90.31 94 ILE A N 1
ATOM 768 C CA . ILE A 1 94 ? 5.114 8.275 8.239 1.00 90.31 94 ILE A CA 1
ATOM 769 C C . ILE A 1 94 ? 4.346 7.031 7.787 1.00 90.31 94 ILE A C 1
ATOM 771 O O . ILE A 1 94 ? 4.752 6.343 6.850 1.00 90.31 94 ILE A O 1
ATOM 775 N N . LYS A 1 95 ? 3.215 6.775 8.449 1.00 95.12 95 LYS A N 1
ATOM 776 C CA . LYS A 1 95 ? 2.290 5.704 8.072 1.00 95.12 95 LYS A CA 1
ATOM 777 C C . LYS A 1 95 ? 1.652 5.949 6.709 1.00 95.12 95 LYS A C 1
ATOM 779 O O . LYS A 1 95 ? 1.196 7.064 6.409 1.00 95.12 95 LYS A O 1
ATOM 784 N N . GLY A 1 96 ? 1.572 4.899 5.906 1.00 97.00 96 GLY A N 1
ATOM 785 C CA . GLY A 1 96 ? 1.061 5.006 4.550 1.00 97.00 96 GLY A CA 1
ATOM 786 C C . GLY A 1 96 ? 1.417 3.835 3.652 1.00 97.00 96 GLY A C 1
ATOM 787 O O . GLY A 1 96 ? 1.916 2.810 4.107 1.00 97.00 96 GLY A O 1
ATOM 788 N N . LEU A 1 97 ? 1.180 4.030 2.359 1.00 97.75 97 LEU A N 1
ATOM 789 C CA . LEU A 1 97 ? 1.638 3.127 1.308 1.00 97.75 97 LEU A CA 1
ATOM 790 C C . LEU A 1 97 ? 2.394 3.906 0.235 1.00 97.75 97 LEU A C 1
ATOM 792 O O . LEU A 1 97 ? 2.152 5.098 0.024 1.00 97.75 97 LEU A O 1
ATOM 796 N N . THR A 1 98 ? 3.313 3.235 -0.440 1.00 97.75 98 THR A N 1
ATOM 797 C CA . THR A 1 98 ? 4.085 3.786 -1.548 1.00 97.75 98 THR A CA 1
ATOM 798 C C . THR A 1 98 ? 3.953 2.868 -2.746 1.00 97.75 98 THR A C 1
ATOM 800 O O . THR A 1 98 ? 4.260 1.690 -2.640 1.00 97.75 98 THR A O 1
ATOM 803 N N . ILE A 1 99 ? 3.524 3.416 -3.877 1.00 98.00 99 ILE A N 1
ATOM 804 C CA . ILE A 1 99 ? 3.478 2.731 -5.169 1.00 98.00 99 ILE A CA 1
ATOM 805 C C . ILE A 1 99 ? 4.653 3.235 -5.993 1.00 98.00 99 ILE A C 1
ATOM 807 O O . ILE A 1 99 ? 4.869 4.450 -6.059 1.00 98.00 99 ILE A O 1
ATOM 811 N N . ARG A 1 100 ? 5.405 2.331 -6.615 1.00 97.94 100 ARG A N 1
ATOM 812 C CA . ARG A 1 100 ? 6.535 2.669 -7.484 1.00 97.94 100 ARG A CA 1
ATOM 813 C C . ARG A 1 100 ? 6.491 1.854 -8.760 1.00 97.94 100 ARG A C 1
ATOM 815 O O . ARG A 1 100 ? 5.966 0.746 -8.761 1.00 97.94 100 ARG A O 1
ATOM 822 N N . PHE A 1 101 ? 7.023 2.428 -9.827 1.00 97.69 101 PHE A N 1
ATOM 823 C CA . PHE A 1 101 ? 7.355 1.699 -11.042 1.00 97.69 101 PHE A CA 1
ATOM 824 C C . PHE A 1 101 ? 8.420 2.458 -11.824 1.00 97.69 101 PHE A C 1
ATOM 826 O O . PHE A 1 101 ? 8.562 3.679 -11.702 1.00 97.69 101 PHE A O 1
ATOM 833 N N . GLU A 1 102 ? 9.098 1.723 -12.685 1.00 97.38 102 GLU A N 1
ATOM 834 C CA . GLU A 1 102 ? 9.965 2.247 -13.723 1.00 97.38 102 GLU A CA 1
ATOM 835 C C . GLU A 1 102 ? 9.322 2.017 -15.087 1.00 97.38 102 GLU A C 1
ATOM 837 O O . GLU A 1 102 ? 8.632 1.018 -15.306 1.00 97.38 102 GLU A O 1
ATOM 842 N N . LYS A 1 103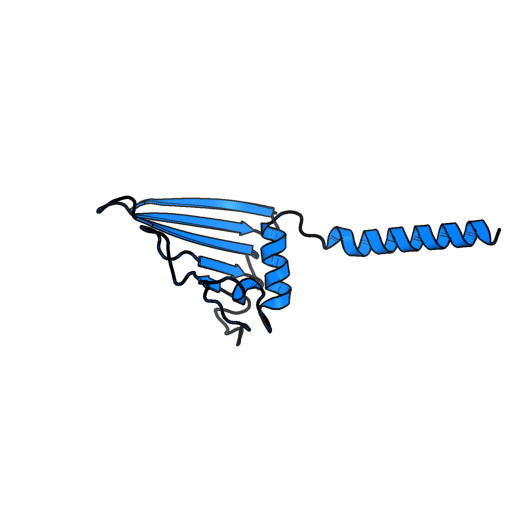 ? 9.547 2.946 -16.015 1.00 96.88 103 LYS A N 1
ATOM 843 C CA . LYS A 1 103 ? 9.146 2.814 -17.411 1.00 96.88 103 LYS A CA 1
ATOM 844 C C . LYS A 1 103 ? 10.268 3.281 -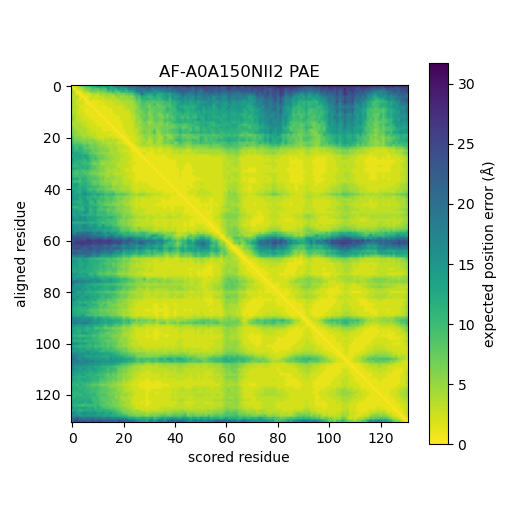18.327 1.00 96.88 103 LYS A C 1
ATOM 846 O O . LYS A 1 103 ? 10.566 4.470 -18.393 1.00 96.88 103 LYS A O 1
ATOM 851 N N . ARG A 1 104 ? 10.844 2.361 -19.090 1.00 96.06 104 ARG A N 1
ATOM 852 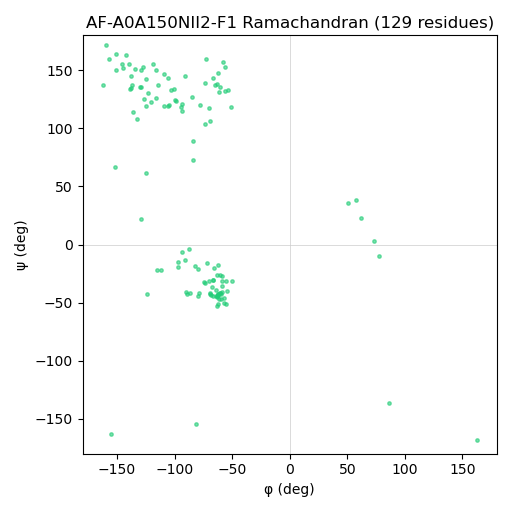C CA . ARG A 1 104 ? 11.760 2.674 -20.186 1.00 96.06 104 ARG A CA 1
ATOM 853 C C . ARG A 1 104 ? 10.968 3.316 -21.323 1.00 96.06 104 ARG A C 1
ATOM 855 O O . ARG A 1 104 ? 10.045 2.709 -21.859 1.00 96.06 104 ARG A O 1
ATOM 862 N N . ILE A 1 105 ? 11.300 4.562 -21.643 1.00 95.38 105 ILE A N 1
ATOM 863 C CA . ILE A 1 105 ? 10.632 5.343 -22.691 1.00 95.38 105 ILE A CA 1
ATOM 864 C C . ILE A 1 105 ? 11.286 5.062 -24.045 1.00 95.38 105 ILE A C 1
ATOM 866 O O . ILE A 1 105 ? 10.592 4.895 -25.043 1.00 95.38 105 ILE A O 1
ATOM 870 N N . ASN A 1 106 ? 12.618 4.979 -24.068 1.00 93.12 106 ASN A N 1
ATOM 871 C CA . ASN A 1 106 ? 13.424 4.602 -25.229 1.00 93.12 106 ASN A CA 1
ATOM 872 C C . ASN A 1 106 ? 14.780 4.023 -24.765 1.00 93.12 106 ASN A C 1
ATOM 874 O O . ASN A 1 106 ? 14.913 3.609 -23.611 1.00 93.12 106 ASN A O 1
ATOM 878 N N . SER A 1 107 ? 15.777 3.937 -25.654 1.00 90.38 107 SER A N 1
ATOM 879 C CA . SER A 1 107 ? 17.093 3.381 -25.314 1.00 90.38 107 SER A CA 1
ATOM 880 C C . SER A 1 107 ? 17.826 4.148 -24.209 1.00 90.38 107 SER A C 1
ATOM 882 O O . SER A 1 107 ? 18.602 3.536 -23.467 1.00 90.38 107 SER A O 1
ATOM 884 N N . ASP A 1 108 ? 17.522 5.436 -24.070 1.00 93.94 108 ASP A N 1
ATOM 885 C CA . ASP A 1 108 ? 18.330 6.396 -23.324 1.00 93.94 108 ASP A CA 1
ATOM 886 C C . ASP A 1 108 ? 17.590 6.944 -22.101 1.00 93.94 108 ASP A C 1
ATOM 888 O O . ASP A 1 108 ? 18.239 7.376 -21.163 1.00 93.94 108 ASP A O 1
ATOM 892 N N . ILE A 1 109 ? 16.250 6.884 -22.089 1.00 95.38 109 ILE A N 1
ATOM 893 C CA . ILE A 1 109 ? 15.409 7.497 -21.056 1.00 95.38 109 ILE A CA 1
ATOM 894 C C . ILE A 1 109 ? 14.623 6.441 -20.279 1.00 95.38 109 ILE A C 1
ATOM 896 O O . ILE A 1 109 ? 13.832 5.675 -20.851 1.00 95.38 109 ILE A O 1
ATOM 900 N N . THR A 1 110 ? 14.759 6.464 -18.952 1.00 96.50 110 THR A N 1
ATOM 901 C CA . THR A 1 110 ? 13.916 5.703 -18.019 1.00 96.50 110 THR A CA 1
ATOM 902 C C . THR A 1 110 ? 13.195 6.631 -17.051 1.00 96.50 110 THR A C 1
ATOM 904 O O . THR A 1 110 ? 13.808 7.380 -16.297 1.00 96.50 110 THR A O 1
ATOM 907 N N . LEU A 1 111 ? 11.867 6.543 -17.040 1.00 97.06 111 LEU A N 1
ATOM 908 C CA . LEU A 1 111 ? 11.007 7.241 -16.099 1.00 97.06 111 LEU A CA 1
ATOM 909 C C . LEU A 1 111 ? 10.879 6.443 -14.802 1.00 97.06 111 LEU A C 1
ATOM 911 O O . LEU A 1 111 ? 10.425 5.303 -14.809 1.00 97.06 111 LEU A O 1
ATOM 915 N N . TRP A 1 112 ? 11.161 7.093 -13.685 1.00 97.25 112 TRP A N 1
ATOM 916 C CA . TRP A 1 112 ? 10.949 6.600 -12.334 1.00 97.25 112 TRP A CA 1
ATOM 917 C C . TRP A 1 112 ? 9.752 7.306 -11.728 1.00 97.25 112 TRP A C 1
ATOM 919 O O . TRP A 1 112 ? 9.752 8.527 -11.554 1.00 97.25 112 TRP A O 1
ATOM 929 N N . TYR A 1 113 ? 8.728 6.543 -11.371 1.00 97.88 113 TYR A N 1
ATOM 930 C CA . TYR A 1 113 ? 7.534 7.074 -10.741 1.00 97.88 113 TYR A CA 1
ATOM 931 C C . TYR A 1 113 ? 7.392 6.555 -9.314 1.00 97.88 113 TYR A C 1
ATOM 933 O O . TYR A 1 113 ? 7.561 5.370 -9.035 1.00 97.88 113 TYR A O 1
ATOM 941 N N . SER A 1 114 ? 7.017 7.449 -8.402 1.00 97.56 114 SER A N 1
ATOM 942 C CA . SER A 1 114 ? 6.664 7.107 -7.029 1.00 97.56 114 SER A CA 1
ATOM 943 C C . SER A 1 114 ? 5.449 7.908 -6.582 1.00 97.56 114 SER A C 1
ATOM 945 O O . SER A 1 114 ? 5.409 9.131 -6.707 1.00 97.56 114 SER A O 1
ATOM 947 N N . ALA A 1 115 ? 4.485 7.240 -5.960 1.00 98.06 115 ALA A N 1
ATOM 948 C CA . ALA A 1 115 ? 3.354 7.872 -5.298 1.00 98.06 115 ALA A CA 1
ATOM 949 C C . ALA A 1 115 ? 3.272 7.402 -3.847 1.00 98.06 115 ALA A C 1
ATOM 951 O O . ALA A 1 115 ? 3.126 6.215 -3.584 1.00 98.06 115 ALA A O 1
ATOM 952 N N . HIS A 1 116 ? 3.374 8.335 -2.903 1.00 97.94 116 HIS A N 1
ATOM 953 C CA . HIS A 1 116 ? 3.293 8.057 -1.474 1.00 97.94 116 HIS A CA 1
ATOM 954 C C . HIS A 1 116 ? 1.990 8.608 -0.901 1.00 97.94 116 HIS A C 1
ATOM 956 O O . HIS A 1 116 ? 1.744 9.817 -0.945 1.00 97.94 116 HIS A O 1
ATOM 962 N N . TYR A 1 117 ? 1.163 7.726 -0.352 1.00 98.38 117 TYR A N 1
ATOM 963 C CA . TYR A 1 117 ? -0.070 8.081 0.329 1.00 98.38 117 TYR A CA 1
ATOM 964 C C . TYR A 1 117 ? 0.143 8.108 1.838 1.00 98.38 117 TYR A C 1
ATOM 966 O O . TYR A 1 117 ? 0.521 7.101 2.427 1.00 98.38 117 TYR A O 1
ATOM 974 N N . ASN A 1 118 ? -0.144 9.243 2.472 1.00 97.25 118 ASN A N 1
ATOM 975 C CA . ASN A 1 118 ? -0.068 9.384 3.922 1.00 97.25 118 ASN A CA 1
ATOM 976 C C . ASN A 1 118 ? -1.440 9.145 4.568 1.00 97.25 118 ASN A C 1
ATOM 978 O O . ASN A 1 118 ? -2.362 9.939 4.359 1.00 97.25 118 ASN A O 1
ATOM 982 N N . ILE A 1 119 ? -1.551 8.123 5.422 1.00 95.00 119 ILE A N 1
ATOM 983 C CA . ILE A 1 119 ? -2.838 7.712 6.009 1.00 95.00 119 ILE A CA 1
ATOM 984 C C . ILE A 1 119 ? -3.433 8.763 6.955 1.00 95.00 119 ILE A C 1
ATOM 986 O O . ILE A 1 119 ? -4.652 8.876 7.063 1.00 95.00 119 ILE A O 1
ATOM 990 N N . LYS A 1 120 ? -2.591 9.558 7.629 1.00 93.19 120 LYS A N 1
ATOM 991 C CA . LYS A 1 120 ? -3.023 10.583 8.593 1.00 93.19 120 LYS A CA 1
ATOM 992 C C . LYS A 1 120 ? -3.491 11.851 7.887 1.00 93.19 120 LYS A C 1
ATOM 994 O O . LYS A 1 120 ? -4.513 12.419 8.249 1.00 93.19 120 LYS A O 1
ATOM 999 N N . LYS A 1 121 ? -2.732 12.295 6.884 1.00 95.62 121 LYS A N 1
ATOM 1000 C CA . LYS A 1 121 ? -3.012 13.515 6.116 1.00 95.62 121 LYS A CA 1
ATOM 1001 C C . LYS A 1 121 ? -4.038 13.293 5.009 1.00 95.62 121 LYS A C 1
ATOM 1003 O O . LYS A 1 121 ? -4.589 14.274 4.534 1.00 95.62 121 LYS A O 1
ATOM 1008 N N . LYS A 1 122 ? -4.279 12.040 4.601 1.00 94.81 122 LYS A N 1
ATOM 1009 C CA . LYS A 1 122 ? -5.153 11.676 3.474 1.00 94.81 122 LYS A CA 1
ATOM 1010 C C . LYS A 1 122 ? -4.711 12.327 2.157 1.00 94.81 122 LYS A C 1
ATOM 1012 O O . LYS A 1 122 ? -5.528 12.768 1.359 1.00 94.81 122 LYS A O 1
ATOM 1017 N N . ILE A 1 123 ? -3.395 12.408 1.943 1.00 96.44 123 ILE A N 1
ATOM 1018 C CA . ILE A 1 123 ? -2.784 13.055 0.772 1.00 96.44 123 ILE A CA 1
ATOM 1019 C C . ILE A 1 123 ? -1.897 12.050 0.043 1.00 96.44 123 ILE A C 1
ATOM 1021 O O . ILE A 1 123 ? -1.017 11.443 0.656 1.00 96.44 123 ILE A O 1
ATOM 1025 N N . LEU A 1 124 ? -2.091 11.948 -1.275 1.00 97.81 124 LEU A N 1
ATOM 1026 C CA . LEU A 1 124 ? -1.202 11.253 -2.201 1.00 97.81 124 LEU A CA 1
ATOM 1027 C C . LEU A 1 124 ? -0.199 12.249 -2.798 1.00 97.81 124 LEU A C 1
ATOM 1029 O O . LEU A 1 124 ? -0.578 13.157 -3.537 1.00 97.81 124 LEU A O 1
ATOM 1033 N N . LYS A 1 125 ? 1.088 12.076 -2.503 1.00 98.06 125 LYS A N 1
ATOM 1034 C CA . LYS A 1 125 ? 2.174 12.850 -3.114 1.00 98.06 125 LYS A CA 1
ATOM 1035 C C . LYS A 1 125 ? 2.818 12.042 -4.227 1.00 98.06 125 LYS A C 1
ATOM 1037 O O . LYS A 1 125 ? 3.292 10.938 -3.982 1.00 98.06 125 LYS A O 1
ATOM 1042 N N . LYS A 1 126 ? 2.860 12.610 -5.428 1.00 98.00 126 LYS A N 1
ATOM 1043 C CA . LYS A 1 126 ? 3.431 11.979 -6.622 1.00 98.00 126 LYS A CA 1
ATOM 1044 C C . LYS A 1 126 ? 4.780 12.611 -6.948 1.00 98.00 126 LYS A C 1
ATOM 1046 O O . LYS A 1 126 ? 4.942 13.820 -6.791 1.00 98.00 126 LYS A O 1
ATOM 1051 N N . ARG A 1 127 ? 5.723 11.800 -7.409 1.00 97.00 127 ARG A N 1
ATOM 1052 C CA . ARG A 1 127 ? 7.025 12.216 -7.926 1.00 97.00 127 ARG A CA 1
ATOM 1053 C C . ARG A 1 127 ? 7.319 11.414 -9.187 1.00 97.00 127 ARG A C 1
ATOM 1055 O O . ARG A 1 127 ? 7.082 10.210 -9.214 1.00 97.00 127 ARG A O 1
ATOM 1062 N N . ALA A 1 128 ? 7.837 12.102 -10.191 1.00 94.81 128 ALA A N 1
ATOM 1063 C CA . ALA A 1 128 ? 8.349 11.524 -11.417 1.00 94.81 128 ALA A CA 1
ATOM 1064 C C . ALA A 1 128 ? 9.744 12.108 -11.659 1.00 94.81 128 ALA A C 1
ATOM 1066 O O . ALA A 1 128 ? 9.933 13.309 -11.455 1.00 94.81 128 ALA A O 1
ATOM 1067 N N . CYS A 1 129 ? 10.698 11.263 -12.027 1.00 92.88 129 CYS A N 1
ATOM 1068 C CA . CYS A 1 129 ? 12.062 11.648 -12.382 1.00 92.88 129 CYS A CA 1
ATOM 1069 C C . CYS A 1 129 ? 12.490 10.835 -13.605 1.00 92.88 129 CYS A C 1
ATOM 1071 O O . CYS A 1 129 ? 12.102 9.676 -13.717 1.00 92.88 129 CYS A O 1
ATOM 1073 N N . ASP A 1 130 ? 13.276 11.413 -14.496 1.00 87.88 130 ASP A N 1
ATOM 1074 C CA . ASP A 1 130 ? 13.878 10.751 -15.647 1.00 87.88 130 ASP A CA 1
ATOM 1075 C C . ASP A 1 130 ? 15.409 10.739 -15.532 1.00 87.88 130 ASP A C 1
ATOM 1077 O O . ASP A 1 130 ? 16.005 11.603 -14.887 1.00 87.88 130 ASP A O 1
ATOM 1081 N N . PHE A 1 131 ? 16.019 9.705 -16.109 1.00 73.94 131 PHE A N 1
ATOM 1082 C CA . PHE A 1 131 ? 17.459 9.549 -16.307 1.00 73.94 131 PHE A CA 1
ATOM 1083 C C . PHE A 1 131 ? 17.712 9.007 -17.705 1.00 73.94 131 PHE A C 1
ATOM 1085 O O . PHE A 1 131 ? 16.875 8.176 -18.146 1.00 73.94 131 PHE A O 1
#